Protein AF-A0A7V8X6T4-F1 (afdb_monomer)

pLDDT: mean 92.87, std 12.4, range [33.44, 98.56]

Secondary structure (DSSP, 8-state):
---------HHHHHHHHTT-SSEEE-TTSTTHHHHH--S-TT-----SEEEE-SSHHHHHHHHHHHHHHT--EEEESS---TT-TT--SSSEEEE-TT---EEEETTTTEEEE-TT--HHHHHHHHGGGT------

Mean predicted aligned error: 4.47 Å

Sequence (136 aa):
MAMATSNTTAESIEQFASKVRGGIVQPGDDAYEATRHIYNQNIDRSPALILMCVDSADVIAGVNYAREQGLDLSIRGGRHNVAGFGSNDDGVVVDLRQMNNVHVDPDRKIAWVGGGATWGDVDHAAWPFGLATPGG

Structure (mmCIF, N/CA/C/O backbone):
data_AF-A0A7V8X6T4-F1
#
_entry.id   AF-A0A7V8X6T4-F1
#
loop_
_atom_site.group_PDB
_atom_site.id
_atom_site.type_symbol
_atom_site.label_atom_id
_atom_site.label_alt_id
_atom_site.label_comp_id
_atom_site.label_asym_id
_atom_site.label_entity_id
_atom_site.label_seq_id
_atom_site.pdbx_PDB_ins_code
_atom_site.Cartn_x
_atom_site.Cartn_y
_atom_site.Cartn_z
_atom_site.occupancy
_atom_site.B_iso_or_equiv
_atom_site.auth_seq_id
_atom_site.auth_comp_id
_atom_site.auth_asym_id
_atom_site.auth_atom_id
_atom_site.pdbx_PDB_model_num
ATOM 1 N N . MET A 1 1 ? -16.467 19.762 24.306 1.00 37.16 1 MET A N 1
ATOM 2 C CA . MET A 1 1 ? -15.562 19.236 23.267 1.00 37.16 1 MET A CA 1
ATOM 3 C C . MET A 1 1 ? -15.831 17.744 23.211 1.00 37.16 1 MET A C 1
ATOM 5 O O . MET A 1 1 ? -15.466 17.047 24.146 1.00 37.16 1 MET A O 1
ATOM 9 N N . ALA A 1 2 ? -16.668 17.303 22.271 1.00 33.44 2 ALA A N 1
ATOM 10 C CA . ALA A 1 2 ? -17.125 15.918 22.226 1.00 33.44 2 ALA A CA 1
ATOM 11 C C . ALA A 1 2 ? -15.953 15.030 21.794 1.00 33.44 2 ALA A C 1
ATOM 13 O O . ALA A 1 2 ? -15.405 15.240 20.716 1.00 33.44 2 ALA A O 1
ATOM 14 N N . MET A 1 3 ? -15.550 14.086 22.646 1.00 35.09 3 MET A N 1
ATOM 15 C CA . MET A 1 3 ? -14.727 12.963 22.211 1.00 35.09 3 MET A CA 1
ATOM 16 C C . MET A 1 3 ? -15.557 12.185 21.191 1.00 35.09 3 MET A C 1
ATOM 18 O O . MET A 1 3 ? -16.610 11.654 21.541 1.00 35.09 3 MET A O 1
ATOM 22 N N . ALA A 1 4 ? -15.126 12.182 19.930 1.00 39.78 4 ALA A N 1
ATOM 23 C CA . ALA A 1 4 ? -15.649 11.252 18.946 1.00 39.78 4 ALA A CA 1
ATOM 24 C C . ALA A 1 4 ? -15.325 9.846 19.459 1.00 39.78 4 ALA A C 1
ATOM 26 O O . ALA A 1 4 ? -14.164 9.468 19.589 1.00 39.78 4 ALA A O 1
ATOM 27 N N . THR A 1 5 ? -16.353 9.108 19.855 1.00 43.91 5 THR A N 1
ATOM 28 C CA . THR A 1 5 ? -16.232 7.689 20.160 1.00 43.91 5 THR A CA 1
ATOM 29 C C . THR A 1 5 ? -15.761 6.986 18.893 1.00 43.91 5 THR A C 1
ATOM 31 O O . THR A 1 5 ? -16.430 7.080 17.867 1.00 43.91 5 THR A O 1
ATOM 34 N N . SER A 1 6 ? -14.605 6.323 18.958 1.00 53.69 6 SER A N 1
ATOM 35 C CA . SER A 1 6 ? -14.142 5.388 17.929 1.00 53.69 6 SER A CA 1
ATOM 36 C C . SER A 1 6 ? -15.294 4.449 17.543 1.00 53.69 6 SER A C 1
ATOM 38 O O . SER A 1 6 ? -15.778 3.689 18.380 1.00 53.69 6 SER A O 1
ATOM 40 N N . ASN A 1 7 ? -15.760 4.526 16.293 1.00 60.34 7 ASN A N 1
ATOM 41 C CA . ASN A 1 7 ? -16.796 3.633 15.750 1.00 60.34 7 ASN A CA 1
ATOM 42 C C . ASN A 1 7 ? -16.214 2.290 15.263 1.00 60.34 7 ASN A C 1
ATOM 44 O O . ASN A 1 7 ? -16.918 1.456 14.694 1.00 60.34 7 ASN A O 1
ATOM 48 N N . THR A 1 8 ? -14.926 2.048 15.504 1.00 71.94 8 THR A N 1
ATOM 49 C CA . THR A 1 8 ? -14.224 0.826 15.108 1.00 71.94 8 THR A CA 1
ATOM 50 C C . THR A 1 8 ? -14.490 -0.276 16.135 1.00 71.94 8 THR A C 1
ATOM 52 O O . THR A 1 8 ? -13.679 -0.553 17.015 1.00 71.94 8 THR A O 1
ATOM 55 N N . THR A 1 9 ? -15.681 -0.868 16.073 1.00 85.62 9 THR A N 1
ATOM 56 C CA . THR A 1 9 ? -16.053 -2.035 16.888 1.00 85.62 9 THR A CA 1
ATOM 57 C C . THR A 1 9 ? -15.419 -3.317 16.343 1.00 85.62 9 THR A C 1
ATOM 59 O O . THR A 1 9 ? -15.181 -3.428 15.143 1.00 85.62 9 THR A O 1
ATOM 62 N N . ALA A 1 10 ? -15.217 -4.327 17.194 1.00 86.69 10 ALA A N 1
ATOM 63 C CA . ALA A 1 10 ? -14.755 -5.644 16.740 1.00 86.69 10 ALA A CA 1
ATOM 64 C C . ALA A 1 10 ? -15.666 -6.226 15.640 1.00 86.69 10 ALA A C 1
ATOM 66 O O . ALA A 1 10 ? -15.182 -6.735 14.635 1.00 86.69 10 ALA A O 1
ATOM 67 N N . GLU A 1 11 ? -16.983 -6.051 15.779 1.00 89.75 11 GLU A N 1
ATOM 68 C CA . GLU A 1 11 ? -17.965 -6.507 14.793 1.00 89.75 11 GLU A CA 1
ATOM 69 C C . GLU A 1 11 ? -17.800 -5.809 13.432 1.00 89.75 11 GLU A C 1
ATOM 71 O O . GLU A 1 11 ? -17.804 -6.468 12.391 1.00 89.75 11 GLU A O 1
ATOM 76 N N . SER A 1 12 ? -17.623 -4.482 13.408 1.00 93.38 12 SER A N 1
ATOM 77 C CA . SER A 1 12 ? -17.438 -3.753 12.145 1.00 93.38 12 SER A CA 1
ATOM 78 C C . SER A 1 12 ? -16.133 -4.136 11.443 1.00 93.38 12 SER A C 1
ATOM 80 O O . SER A 1 12 ? -16.107 -4.220 10.212 1.00 93.38 12 SER A O 1
ATOM 82 N N . ILE A 1 13 ? -15.080 -4.442 12.204 1.00 93.00 13 ILE A N 1
ATOM 83 C CA . ILE A 1 13 ? -13.805 -4.929 11.669 1.00 93.00 13 ILE A CA 1
ATOM 84 C C . ILE A 1 13 ? -13.944 -6.347 11.117 1.00 93.00 13 ILE A C 1
ATOM 86 O O . ILE A 1 13 ? -13.448 -6.611 10.027 1.00 93.00 13 ILE A O 1
ATOM 90 N N . GLU A 1 14 ? -14.644 -7.252 11.802 1.00 93.81 14 GLU A N 1
ATOM 91 C CA . GLU A 1 14 ? -14.907 -8.609 11.299 1.00 93.81 14 GLU A CA 1
ATOM 92 C C . GLU A 1 14 ? -15.710 -8.580 9.991 1.00 93.81 14 GLU A C 1
ATOM 94 O O . GLU A 1 14 ? -15.368 -9.252 9.012 1.00 93.81 14 GLU A O 1
ATOM 99 N N . GLN A 1 15 ? -16.747 -7.741 9.926 1.00 94.38 15 GLN A N 1
ATOM 100 C CA . GLN A 1 15 ? -17.514 -7.533 8.699 1.00 94.38 15 GLN A CA 1
ATOM 101 C C . GLN A 1 15 ? -16.639 -6.968 7.579 1.00 94.38 15 GLN A C 1
ATOM 103 O O . GLN A 1 15 ? -16.775 -7.373 6.424 1.00 94.38 15 GLN A O 1
ATOM 108 N N . PHE A 1 16 ? -15.740 -6.041 7.899 1.00 96.06 16 PHE A N 1
ATOM 109 C CA . PHE A 1 16 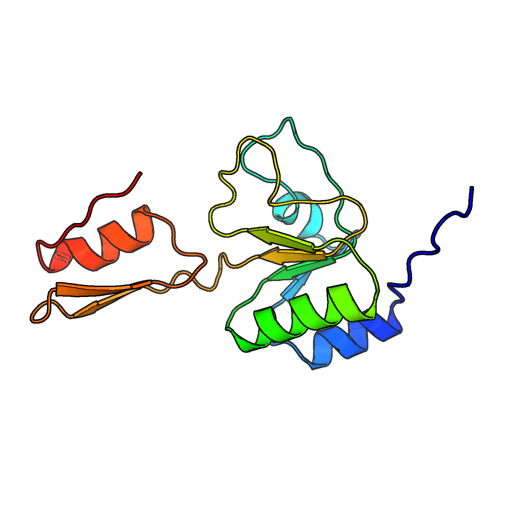? -14.793 -5.499 6.936 1.00 96.06 16 PHE A CA 1
ATOM 110 C C . PHE A 1 16 ? -13.784 -6.553 6.462 1.00 96.06 16 PHE A C 1
ATOM 112 O O . PHE A 1 16 ? -13.584 -6.687 5.256 1.00 96.06 16 PHE A O 1
ATOM 119 N N . ALA A 1 17 ? -13.244 -7.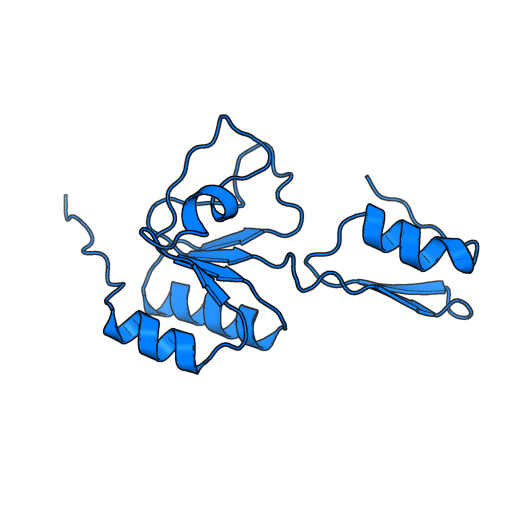365 7.372 1.00 95.94 17 ALA A N 1
ATOM 120 C CA . ALA A 1 17 ? -12.335 -8.468 7.074 1.00 95.94 17 ALA A CA 1
ATOM 121 C C . ALA A 1 17 ? -12.949 -9.471 6.087 1.00 95.94 17 ALA A C 1
ATOM 123 O O . ALA A 1 17 ? -12.264 -9.958 5.196 1.00 95.94 17 ALA A O 1
ATOM 124 N N . SER A 1 18 ? -14.261 -9.721 6.176 1.00 96.44 18 SER A N 1
ATOM 125 C CA . SER A 1 18 ? -14.967 -10.601 5.231 1.00 96.44 18 SER A CA 1
ATOM 126 C C . SER A 1 18 ? -15.062 -10.058 3.794 1.00 96.44 18 SER A C 1
ATOM 128 O O . SER A 1 18 ? -15.378 -10.809 2.871 1.00 96.44 18 SER A O 1
ATOM 130 N N . LYS A 1 19 ? -14.809 -8.756 3.590 1.00 96.62 19 LYS A N 1
ATOM 131 C CA . LYS A 1 19 ? -14.913 -8.062 2.294 1.00 96.62 19 LYS A CA 1
ATOM 132 C C . LYS A 1 19 ? -13.564 -7.858 1.605 1.00 96.62 19 LYS A C 1
ATOM 134 O O . LYS A 1 19 ? -13.546 -7.365 0.478 1.00 96.62 19 LYS A O 1
ATOM 139 N N . VAL A 1 20 ? -12.463 -8.198 2.269 1.00 98.00 20 VAL A N 1
ATOM 140 C CA . VAL A 1 20 ? -11.100 -8.006 1.766 1.00 98.00 20 VAL A CA 1
ATOM 141 C C . VAL A 1 20 ? -10.360 -9.334 1.693 1.00 98.00 20 VAL A C 1
ATOM 143 O O . VAL A 1 20 ? -10.681 -10.296 2.387 1.00 98.00 20 VAL A O 1
ATOM 146 N N . ARG A 1 21 ? -9.368 -9.398 0.810 1.00 97.94 21 ARG A N 1
ATOM 147 C CA . ARG A 1 21 ? -8.441 -10.529 0.678 1.00 97.94 21 ARG A CA 1
ATOM 148 C C . ARG A 1 21 ? -7.128 -10.257 1.397 1.00 97.94 21 ARG A C 1
ATOM 150 O O . ARG A 1 21 ? -6.474 -11.195 1.848 1.00 97.94 21 ARG A O 1
ATOM 157 N N . GLY A 1 22 ? -6.743 -8.987 1.461 1.00 97.25 22 GLY A N 1
ATOM 158 C CA . GLY A 1 22 ? -5.590 -8.500 2.191 1.00 97.25 22 GLY A CA 1
ATOM 159 C C . GLY A 1 22 ? -5.699 -8.696 3.701 1.00 97.25 22 GLY A C 1
ATOM 160 O O . GLY A 1 22 ? -6.782 -8.847 4.263 1.00 97.25 22 GLY A O 1
ATOM 161 N N . GLY A 1 23 ? -4.547 -8.677 4.368 1.00 97.00 23 GLY A N 1
ATOM 162 C CA . GLY A 1 23 ? -4.483 -8.763 5.825 1.00 97.00 23 GLY A CA 1
ATOM 163 C C . GLY A 1 23 ? -4.898 -7.452 6.488 1.00 97.00 23 GLY A C 1
ATOM 164 O O . GLY A 1 23 ? -4.553 -6.372 6.011 1.00 97.00 23 GLY A O 1
ATOM 165 N N . ILE A 1 24 ? -5.589 -7.547 7.616 1.00 97.81 24 ILE A N 1
ATOM 166 C CA . ILE A 1 24 ? -5.872 -6.418 8.501 1.00 97.81 24 ILE A CA 1
ATOM 167 C C . ILE A 1 24 ? -4.938 -6.529 9.704 1.00 97.81 24 ILE A C 1
ATOM 169 O O . ILE A 1 24 ? -4.849 -7.595 10.303 1.00 97.81 24 ILE A O 1
ATOM 173 N N . VAL A 1 25 ? -4.244 -5.440 10.034 1.00 98.00 25 VAL A N 1
ATOM 174 C CA . VAL A 1 25 ? -3.346 -5.349 11.193 1.00 98.00 25 VAL A CA 1
ATOM 175 C C . VAL A 1 25 ? -3.850 -4.258 12.132 1.00 98.00 25 VAL A C 1
ATOM 177 O O . VAL A 1 25 ? -4.131 -3.141 11.692 1.00 98.00 25 VAL A O 1
ATOM 180 N N . GLN A 1 26 ? -3.954 -4.577 13.417 1.00 96.06 26 GLN A N 1
ATOM 181 C CA . GLN A 1 26 ? -4.548 -3.743 14.460 1.00 96.06 26 GLN A CA 1
ATOM 182 C C . GLN A 1 26 ? -3.636 -3.638 15.686 1.00 96.06 26 GLN A C 1
ATOM 184 O O . GLN A 1 26 ? -2.777 -4.502 15.885 1.00 96.06 26 GLN A O 1
ATOM 189 N N . PRO A 1 27 ? -3.828 -2.621 16.546 1.00 95.75 27 PRO A N 1
ATOM 190 C CA . PRO A 1 27 ? -3.175 -2.581 17.847 1.00 95.75 27 PRO A CA 1
ATOM 191 C C . PRO A 1 27 ? -3.393 -3.889 18.622 1.00 95.75 27 PRO A C 1
ATOM 193 O O . PRO A 1 27 ? -4.528 -4.306 18.843 1.00 95.75 27 PRO A O 1
ATOM 196 N N . GLY A 1 28 ? -2.299 -4.524 19.042 1.00 95.38 28 GLY A N 1
ATOM 197 C CA . GLY A 1 28 ? -2.313 -5.820 19.730 1.00 95.38 28 GLY A CA 1
ATOM 198 C C . GLY A 1 28 ? -1.895 -7.008 18.860 1.00 95.38 28 GLY A C 1
ATOM 199 O O . GLY A 1 28 ? -1.498 -8.028 19.417 1.00 95.38 28 GLY A O 1
ATOM 200 N N . ASP A 1 29 ? -1.898 -6.870 17.531 1.00 96.75 29 ASP A N 1
ATOM 201 C CA . ASP A 1 29 ? -1.327 -7.885 16.642 1.00 96.75 29 ASP A CA 1
ATOM 202 C C . ASP A 1 29 ? 0.207 -7.851 16.693 1.00 96.75 29 ASP A C 1
ATOM 204 O O . ASP A 1 29 ? 0.816 -6.778 16.665 1.00 96.75 29 ASP A O 1
ATOM 208 N N . ASP A 1 30 ? 0.855 -9.020 16.644 1.00 97.44 30 ASP A N 1
ATOM 209 C CA . ASP A 1 30 ? 2.326 -9.137 16.634 1.00 97.44 30 ASP A CA 1
ATOM 210 C C . ASP A 1 30 ? 2.978 -8.326 15.498 1.00 97.44 30 ASP A C 1
ATOM 212 O O . ASP A 1 30 ? 4.086 -7.801 15.624 1.00 97.44 30 ASP A O 1
ATOM 216 N N . ALA A 1 31 ? 2.279 -8.200 14.367 1.00 96.12 31 ALA A N 1
ATOM 217 C CA . ALA A 1 31 ? 2.756 -7.470 13.200 1.00 96.12 31 ALA A CA 1
ATOM 218 C C . ALA A 1 31 ? 2.595 -5.942 13.315 1.00 96.12 31 ALA A C 1
ATOM 220 O O . ALA A 1 31 ? 3.125 -5.224 12.463 1.00 96.12 31 ALA A O 1
ATOM 221 N N . TYR A 1 32 ? 1.865 -5.427 14.309 1.00 97.19 32 TYR A N 1
ATOM 222 C CA . TYR A 1 32 ? 1.416 -4.033 14.344 1.00 97.19 32 TYR A CA 1
ATOM 223 C C . TYR A 1 32 ? 2.562 -3.028 14.398 1.00 97.19 32 TYR A C 1
ATOM 225 O O . TYR A 1 32 ? 2.644 -2.162 13.525 1.00 97.19 32 TYR A O 1
ATOM 233 N N . GLU A 1 33 ? 3.493 -3.178 15.343 1.00 95.81 33 GLU A N 1
ATOM 234 C CA . GLU A 1 33 ? 4.618 -2.246 15.504 1.00 95.81 33 GLU A CA 1
ATOM 235 C C . GLU A 1 33 ? 5.477 -2.182 14.236 1.00 95.81 33 GLU A C 1
ATOM 237 O O . GLU A 1 33 ? 5.693 -1.115 13.659 1.00 95.81 33 GLU A O 1
ATOM 242 N N . ALA A 1 34 ? 5.878 -3.339 13.705 1.00 94.19 34 ALA A N 1
ATOM 243 C CA . ALA A 1 34 ? 6.651 -3.396 12.466 1.00 94.19 34 ALA A CA 1
ATOM 244 C C . ALA A 1 34 ? 5.879 -2.808 11.269 1.00 94.19 34 ALA A C 1
ATOM 246 O O . ALA A 1 34 ? 6.461 -2.220 10.352 1.00 94.19 34 ALA A O 1
ATOM 247 N N . THR A 1 35 ? 4.553 -2.956 11.264 1.00 95.62 35 THR A N 1
ATOM 248 C CA . THR A 1 35 ? 3.713 -2.517 10.155 1.00 95.62 35 THR A CA 1
ATOM 249 C C . THR A 1 35 ? 3.400 -1.029 10.224 1.00 95.62 35 THR A C 1
ATOM 251 O O . THR A 1 35 ? 3.379 -0.399 9.168 1.00 95.62 35 THR A O 1
ATOM 254 N N . ARG A 1 36 ? 3.174 -0.422 11.391 1.00 95.06 36 ARG A N 1
ATOM 255 C CA . ARG A 1 36 ? 2.752 0.987 11.489 1.00 95.06 36 ARG A CA 1
ATOM 256 C C . ARG A 1 36 ? 3.861 1.972 11.123 1.00 95.06 36 ARG A C 1
ATOM 258 O O . ARG A 1 36 ? 3.564 2.987 10.492 1.00 95.06 36 ARG A O 1
ATOM 265 N N . HIS A 1 37 ? 5.123 1.637 11.397 1.00 93.00 37 HIS A N 1
ATOM 266 C CA . HIS A 1 37 ? 6.259 2.516 11.119 1.00 93.00 37 HIS A CA 1
ATOM 267 C C . HIS A 1 37 ? 6.410 2.879 9.632 1.00 93.00 37 HIS A C 1
ATOM 269 O O . HIS A 1 37 ? 6.181 2.079 8.717 1.00 93.00 37 HIS A O 1
ATOM 275 N N . ILE A 1 38 ? 6.826 4.118 9.389 1.00 91.38 38 ILE A N 1
ATOM 276 C CA . ILE A 1 38 ? 7.129 4.665 8.062 1.00 91.38 38 ILE A CA 1
ATOM 277 C C . ILE A 1 38 ? 8.611 5.046 7.976 1.00 91.38 38 ILE A C 1
ATOM 279 O O . ILE A 1 38 ? 9.342 4.917 8.953 1.00 91.38 38 ILE A O 1
ATOM 283 N N . TYR A 1 39 ? 9.063 5.512 6.807 1.00 88.62 39 TYR A N 1
ATOM 284 C CA . TYR A 1 39 ? 10.469 5.865 6.587 1.00 88.62 39 TYR A CA 1
ATOM 285 C C . TYR A 1 39 ? 11.009 6.875 7.612 1.00 88.62 39 TYR A C 1
ATOM 287 O O . TYR A 1 39 ? 12.089 6.685 8.166 1.00 88.62 39 TYR A O 1
ATOM 295 N N . ASN A 1 40 ? 10.258 7.950 7.876 1.00 90.38 40 ASN A N 1
ATOM 296 C CA . ASN A 1 40 ? 10.654 8.943 8.866 1.00 90.38 40 ASN A CA 1
ATOM 297 C C . ASN A 1 40 ? 10.325 8.444 10.280 1.00 90.38 40 ASN A C 1
ATOM 299 O O . ASN A 1 40 ? 9.185 8.548 10.726 1.00 90.38 40 ASN A O 1
ATOM 303 N N . GLN A 1 41 ? 11.337 7.945 10.987 1.00 88.75 41 GLN A N 1
ATOM 304 C CA . GLN A 1 41 ? 11.198 7.402 12.343 1.00 88.75 41 GLN A CA 1
ATOM 305 C C . GLN A 1 41 ? 10.867 8.457 13.412 1.00 88.75 41 GLN A C 1
ATOM 307 O O . GLN A 1 41 ? 10.465 8.091 14.510 1.00 88.75 41 GLN A O 1
ATOM 312 N N . ASN A 1 42 ? 10.971 9.755 13.102 1.00 91.88 42 ASN A N 1
ATOM 313 C CA . ASN A 1 42 ? 10.487 10.814 13.997 1.00 91.88 42 ASN A CA 1
ATOM 314 C C . ASN A 1 42 ? 8.953 10.938 13.991 1.00 91.88 42 ASN A C 1
ATOM 316 O O . ASN A 1 42 ? 8.403 11.747 14.736 1.00 91.88 42 ASN A O 1
ATOM 320 N N . ILE A 1 43 ? 8.262 10.194 13.121 1.00 91.81 43 ILE A N 1
ATOM 321 C CA . ILE A 1 43 ? 6.804 10.185 13.021 1.00 91.81 43 ILE A CA 1
ATOM 322 C C . ILE A 1 43 ? 6.293 8.895 13.642 1.00 91.81 43 ILE A C 1
ATOM 324 O O . ILE A 1 43 ? 6.363 7.821 13.043 1.00 91.81 43 ILE A O 1
ATOM 328 N N . ASP A 1 44 ? 5.754 9.036 14.846 1.00 94.06 44 ASP A N 1
ATOM 329 C CA . ASP A 1 44 ? 5.236 7.942 15.653 1.00 94.06 44 ASP A CA 1
ATOM 330 C C . ASP A 1 44 ? 3.717 8.082 15.774 1.00 94.06 44 ASP A C 1
ATOM 332 O O . ASP A 1 44 ? 3.214 8.778 16.651 1.00 94.06 44 ASP A O 1
ATOM 336 N N . ARG A 1 45 ? 2.994 7.492 14.816 1.00 96.31 45 ARG A N 1
ATOM 337 C CA . ARG A 1 45 ? 1.526 7.507 14.769 1.00 96.31 45 ARG A CA 1
ATOM 338 C C . ARG A 1 45 ? 0.950 6.119 15.006 1.00 96.31 45 ARG A C 1
ATOM 340 O O . ARG A 1 45 ? 1.600 5.116 14.685 1.00 96.31 45 ARG A O 1
ATOM 347 N N . SER A 1 46 ? -0.271 6.076 15.523 1.00 97.12 46 SER A N 1
ATOM 348 C CA . SER A 1 46 ? -0.968 4.848 15.909 1.00 97.12 46 SER A CA 1
ATOM 349 C C . SER A 1 46 ? -2.309 4.713 15.181 1.00 97.12 46 SER A C 1
ATOM 351 O O . SER A 1 46 ? -3.338 5.108 15.727 1.00 97.12 46 SER A O 1
ATOM 353 N N . PRO A 1 47 ? -2.326 4.167 13.950 1.00 97.62 47 PRO A N 1
ATOM 354 C CA . PRO A 1 47 ? -3.568 3.902 13.233 1.00 97.62 47 PRO A CA 1
ATOM 355 C C . PRO A 1 47 ? -4.452 2.913 13.995 1.00 97.62 47 PRO A C 1
ATOM 357 O O . PRO A 1 47 ? -3.955 1.921 14.527 1.00 97.62 47 PRO A O 1
ATOM 360 N N . ALA A 1 48 ? -5.770 3.106 13.957 1.00 96.81 48 ALA A N 1
ATOM 361 C CA . ALA A 1 48 ? -6.698 2.108 14.489 1.00 96.81 48 ALA A CA 1
ATOM 362 C C . ALA A 1 48 ? -6.650 0.804 13.679 1.00 96.81 48 ALA A C 1
ATOM 364 O O . ALA A 1 48 ? -6.854 -0.279 14.226 1.00 96.81 48 ALA A O 1
ATOM 365 N N . LEU A 1 49 ? -6.388 0.904 12.371 1.00 96.88 49 LEU A N 1
ATOM 366 C CA . LEU A 1 49 ? -6.351 -0.242 11.473 1.00 96.88 49 LEU A CA 1
ATOM 367 C C . LEU A 1 49 ? -5.425 0.000 10.277 1.00 96.88 49 LEU A C 1
ATOM 369 O O . LEU A 1 49 ? -5.412 1.079 9.683 1.00 96.88 49 LEU A O 1
ATOM 373 N N . ILE A 1 50 ? -4.693 -1.036 9.873 1.00 98.31 50 ILE A N 1
ATOM 374 C CA . ILE A 1 50 ? -3.872 -1.048 8.662 1.00 98.31 50 ILE A CA 1
ATOM 375 C C . ILE A 1 50 ? -4.360 -2.173 7.745 1.00 98.31 50 ILE A C 1
ATOM 377 O O . ILE A 1 50 ? -4.237 -3.348 8.085 1.00 98.31 50 ILE A O 1
ATOM 381 N N . LEU A 1 51 ? -4.878 -1.823 6.568 1.00 98.50 51 LEU 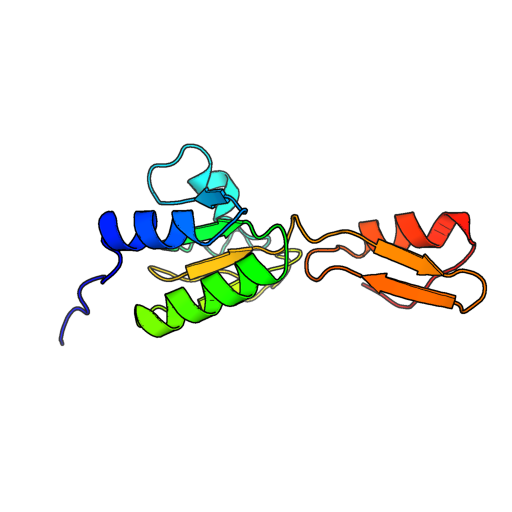A N 1
ATOM 382 C CA . LEU A 1 51 ? -5.249 -2.778 5.526 1.00 98.50 51 LEU A CA 1
ATOM 383 C C . LEU A 1 51 ? -4.073 -3.000 4.565 1.00 98.50 51 LEU A C 1
ATOM 385 O O . LEU A 1 51 ? -3.677 -2.093 3.832 1.00 98.50 51 LEU A O 1
ATOM 389 N N . MET A 1 52 ? -3.564 -4.227 4.525 1.00 98.06 52 MET A N 1
ATOM 390 C CA . MET A 1 52 ? -2.508 -4.688 3.625 1.00 98.06 52 MET A CA 1
ATOM 391 C C . MET A 1 52 ? -3.120 -5.166 2.303 1.00 98.06 52 MET A C 1
ATOM 393 O O . MET A 1 52 ? -3.391 -6.354 2.143 1.00 98.06 52 MET A O 1
ATOM 397 N N . CYS A 1 53 ? -3.360 -4.244 1.371 1.00 98.50 53 CYS A N 1
ATOM 398 C CA . CYS A 1 53 ? -4.078 -4.522 0.125 1.00 98.50 53 CYS A CA 1
ATOM 399 C C . CYS A 1 53 ? -3.273 -5.426 -0.813 1.00 98.50 53 CYS A C 1
ATOM 401 O O . CYS A 1 53 ? -2.089 -5.173 -1.051 1.00 98.50 53 CYS A O 1
ATOM 403 N N . VAL A 1 54 ? -3.937 -6.420 -1.408 1.00 97.94 54 VAL A N 1
ATOM 404 C CA . VAL A 1 54 ? -3.356 -7.285 -2.454 1.00 97.94 54 VAL A CA 1
ATOM 405 C C . VAL A 1 54 ? -3.915 -7.008 -3.845 1.00 97.94 54 VAL A C 1
ATOM 407 O O . VAL A 1 54 ? -3.307 -7.391 -4.844 1.00 97.94 54 VAL A O 1
ATOM 410 N N . ASP A 1 55 ? -5.055 -6.326 -3.935 1.00 97.38 55 ASP A N 1
ATOM 411 C CA . ASP A 1 55 ? -5.671 -5.940 -5.197 1.00 97.38 55 ASP A CA 1
ATOM 412 C C . ASP A 1 55 ? -6.505 -4.651 -5.072 1.00 97.38 55 ASP A C 1
ATOM 414 O O . ASP A 1 55 ? -6.611 -4.025 -4.018 1.00 97.38 55 ASP A O 1
ATOM 418 N N . SER A 1 56 ? -7.082 -4.212 -6.193 1.00 97.25 56 SER A N 1
ATOM 419 C CA . SER A 1 56 ? -7.913 -3.004 -6.226 1.00 97.25 56 SER A CA 1
ATOM 420 C C . SER A 1 56 ? -9.224 -3.124 -5.437 1.00 97.25 56 SER A C 1
ATOM 422 O O . SER A 1 56 ? -9.755 -2.099 -5.012 1.00 97.25 56 SER A O 1
ATOM 424 N N . ALA A 1 57 ? -9.748 -4.338 -5.228 1.00 98.31 57 ALA A N 1
ATOM 425 C CA . ALA A 1 57 ? -10.986 -4.532 -4.478 1.00 98.31 57 ALA A CA 1
ATOM 426 C C . ALA A 1 57 ? -10.760 -4.241 -2.990 1.00 98.31 57 ALA A C 1
ATOM 428 O O . ALA A 1 57 ? -11.584 -3.560 -2.380 1.00 98.31 57 ALA A O 1
ATOM 429 N N . ASP A 1 58 ? -9.604 -4.639 -2.451 1.00 98.50 58 ASP A N 1
ATOM 430 C CA . ASP A 1 58 ? -9.180 -4.267 -1.098 1.00 98.50 58 ASP A CA 1
ATOM 431 C C . ASP A 1 58 ? -9.110 -2.746 -0.922 1.00 98.50 58 ASP A C 1
ATOM 433 O O . ASP A 1 58 ? -9.653 -2.203 0.039 1.00 98.50 58 ASP A O 1
ATOM 437 N N . VAL A 1 59 ? -8.504 -2.033 -1.879 1.00 98.38 59 VAL A N 1
ATOM 438 C CA . VAL A 1 59 ? -8.398 -0.564 -1.827 1.00 98.38 59 VAL A CA 1
ATOM 439 C C . VAL A 1 59 ? -9.784 0.079 -1.798 1.00 98.38 59 VAL A C 1
ATOM 441 O O . VAL A 1 59 ? -10.046 0.953 -0.972 1.00 98.38 59 VAL A O 1
ATOM 444 N N . ILE A 1 60 ? -10.688 -0.369 -2.674 1.00 98.44 60 ILE A N 1
ATOM 445 C CA . ILE A 1 60 ? -12.072 0.121 -2.724 1.00 98.44 60 ILE A CA 1
ATOM 446 C C . ILE A 1 60 ? -12.772 -0.129 -1.386 1.00 98.44 60 ILE A C 1
ATOM 448 O O . ILE A 1 60 ? -13.413 0.777 -0.847 1.00 98.44 60 ILE A O 1
ATOM 452 N N . ALA A 1 61 ? -12.643 -1.337 -0.837 1.00 98.38 61 ALA A N 1
ATOM 453 C CA . ALA A 1 61 ? -13.237 -1.694 0.441 1.00 98.38 61 ALA A CA 1
ATOM 454 C C . ALA A 1 61 ? -12.679 -0.829 1.582 1.00 98.38 61 ALA A C 1
ATOM 456 O O . ALA A 1 61 ? -13.463 -0.306 2.369 1.00 98.38 61 ALA A O 1
ATOM 457 N N . GLY A 1 62 ? -11.362 -0.616 1.646 1.00 98.12 62 GLY A N 1
ATOM 458 C CA . GLY A 1 62 ? -10.718 0.198 2.681 1.00 98.12 62 GLY A CA 1
ATOM 459 C C . GLY A 1 62 ? -11.113 1.672 2.637 1.00 98.12 62 GLY A C 1
ATOM 460 O O . GLY A 1 62 ? -11.424 2.256 3.674 1.00 98.12 62 GLY A O 1
ATOM 461 N N . VAL A 1 63 ? -11.184 2.265 1.441 1.00 98.44 63 VAL A N 1
ATOM 462 C CA . VAL A 1 63 ? -11.655 3.651 1.264 1.00 98.44 63 VAL A CA 1
ATOM 463 C C . VAL A 1 63 ? -13.114 3.789 1.705 1.00 98.44 63 VAL A C 1
ATOM 465 O O . VAL A 1 63 ? -13.463 4.731 2.419 1.00 98.44 63 VAL A O 1
ATOM 468 N N 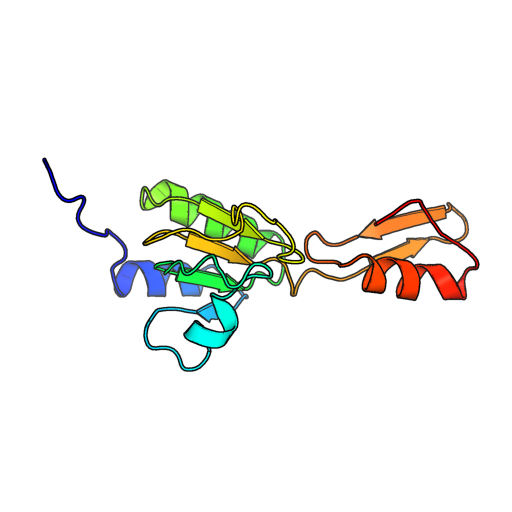. ASN A 1 64 ? -13.973 2.850 1.297 1.00 98.12 64 ASN A N 1
ATOM 469 C CA . ASN A 1 64 ? -15.382 2.862 1.684 1.00 98.12 64 ASN A CA 1
ATOM 470 C C . ASN A 1 64 ? -15.555 2.659 3.192 1.00 98.12 64 ASN A C 1
ATOM 472 O O . ASN A 1 64 ? -16.344 3.380 3.795 1.00 98.12 64 ASN A O 1
ATOM 476 N N . TYR A 1 65 ? -14.786 1.753 3.800 1.00 97.75 65 TYR A N 1
ATOM 477 C CA . TYR A 1 65 ? -14.809 1.513 5.240 1.00 97.75 65 TYR A CA 1
ATOM 478 C C . TYR A 1 65 ? -14.431 2.773 6.024 1.00 97.75 65 TYR A C 1
ATOM 480 O O . TYR A 1 65 ? -15.192 3.197 6.889 1.00 97.75 65 TYR A O 1
ATOM 488 N N . ALA A 1 66 ? -13.321 3.434 5.674 1.00 97.50 66 ALA A N 1
ATOM 489 C CA . ALA A 1 66 ? -12.915 4.681 6.326 1.00 97.50 66 ALA A CA 1
ATOM 490 C C . ALA A 1 66 ? -14.009 5.760 6.228 1.00 97.50 66 ALA A C 1
ATOM 492 O O . ALA A 1 66 ? -14.363 6.380 7.229 1.00 97.50 66 ALA A O 1
ATOM 493 N N . ARG A 1 67 ? -14.620 5.922 5.044 1.00 97.50 67 ARG A N 1
ATOM 494 C CA . ARG A 1 67 ? -15.745 6.847 4.834 1.00 97.50 67 ARG A CA 1
ATOM 495 C C . ARG A 1 67 ? -16.961 6.489 5.692 1.00 97.50 67 ARG A C 1
ATOM 497 O O . ARG A 1 67 ? -17.549 7.373 6.303 1.00 97.50 67 ARG A O 1
ATOM 504 N N . GLU A 1 68 ? -17.370 5.224 5.692 1.00 95.81 68 GLU A N 1
ATOM 505 C CA . GLU A 1 68 ? -18.563 4.737 6.401 1.00 95.81 68 GLU A CA 1
ATOM 506 C C . GLU A 1 68 ? -18.412 4.838 7.921 1.00 95.81 68 GLU A C 1
ATOM 508 O O . GLU A 1 68 ? -19.386 5.134 8.608 1.00 95.81 68 GLU 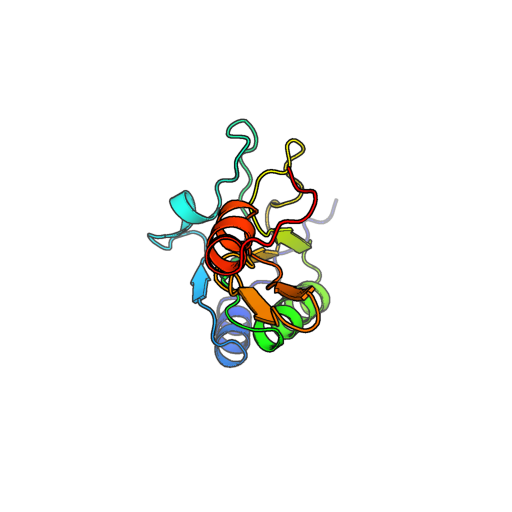A O 1
ATOM 513 N N . GLN A 1 69 ? -17.194 4.651 8.433 1.00 95.12 69 GLN A N 1
ATOM 514 C CA . GLN A 1 69 ? -16.882 4.788 9.856 1.00 95.12 69 GLN A CA 1
ATOM 515 C C . GLN A 1 69 ? -16.528 6.225 10.273 1.00 95.12 69 GLN A C 1
ATOM 517 O O . GLN A 1 69 ? -16.424 6.500 11.466 1.00 95.12 69 GLN A O 1
ATOM 522 N N . GLY A 1 70 ? -16.364 7.148 9.317 1.00 95.44 70 GLY A N 1
ATOM 523 C CA . GLY A 1 70 ? -15.963 8.531 9.589 1.00 95.44 70 GLY A CA 1
ATOM 524 C C . GLY A 1 70 ? -14.530 8.658 10.113 1.00 95.44 70 GLY A C 1
ATOM 525 O O . GLY A 1 70 ? -14.263 9.526 10.939 1.00 95.44 70 GLY A O 1
ATOM 526 N N . LEU A 1 71 ? -13.631 7.778 9.667 1.00 96.25 71 LEU A N 1
ATOM 527 C CA . LEU A 1 71 ? -12.231 7.722 10.086 1.00 96.25 71 LEU A CA 1
ATOM 528 C C . LEU A 1 71 ? -11.326 8.456 9.094 1.00 96.25 71 LEU A C 1
ATOM 530 O O . LEU A 1 71 ? -11.551 8.414 7.881 1.00 96.25 71 LEU A O 1
ATOM 534 N N . ASP A 1 72 ? -10.253 9.057 9.608 1.00 97.69 72 ASP A N 1
ATOM 535 C CA . ASP A 1 72 ? -9.187 9.597 8.769 1.00 97.69 72 ASP A CA 1
ATOM 536 C C . ASP A 1 72 ? -8.541 8.485 7.938 1.00 97.69 72 ASP A C 1
ATOM 538 O O . ASP A 1 72 ? -8.335 7.361 8.402 1.00 97.69 72 ASP A O 1
ATOM 542 N N . LEU A 1 73 ? -8.206 8.810 6.690 1.00 98.12 73 LEU A N 1
ATOM 543 C CA . LEU A 1 73 ? -7.629 7.870 5.740 1.00 98.12 73 LEU A CA 1
ATOM 544 C C . LEU A 1 73 ? -6.229 8.315 5.325 1.00 98.12 73 LEU A C 1
ATOM 546 O O . LEU A 1 73 ? -6.040 9.404 4.783 1.00 98.12 73 LEU A O 1
ATOM 550 N N . SER A 1 74 ? -5.262 7.420 5.487 1.00 98.25 74 SER A N 1
ATOM 551 C CA . SER A 1 74 ? -3.923 7.555 4.915 1.00 98.25 74 SER A CA 1
ATOM 552 C C . SER A 1 74 ? -3.664 6.435 3.920 1.00 98.25 74 SER A C 1
ATOM 554 O O . SER A 1 74 ? -4.050 5.290 4.139 1.00 98.25 74 SER A O 1
ATOM 556 N N . ILE A 1 75 ? -2.973 6.753 2.829 1.00 97.19 75 ILE A N 1
ATOM 557 C CA . ILE A 1 75 ? -2.600 5.789 1.790 1.00 97.19 75 ILE A CA 1
ATOM 558 C C . ILE A 1 75 ? -1.080 5.784 1.675 1.00 97.19 75 ILE A C 1
ATOM 560 O O . ILE A 1 75 ? -0.452 6.847 1.657 1.00 97.19 75 ILE A O 1
ATOM 564 N N . ARG A 1 76 ? -0.469 4.599 1.579 1.00 96.31 76 ARG A N 1
ATOM 565 C CA . ARG A 1 76 ? 0.982 4.473 1.390 1.00 96.31 76 ARG A CA 1
ATOM 566 C C . ARG A 1 76 ? 1.362 3.364 0.411 1.00 96.31 76 ARG A C 1
ATOM 568 O O . ARG A 1 76 ? 0.899 2.237 0.531 1.00 96.31 76 ARG A O 1
ATOM 575 N N . GLY A 1 77 ? 2.259 3.703 -0.516 1.00 93.06 77 GLY A N 1
ATOM 576 C CA . GLY A 1 77 ? 3.047 2.754 -1.312 1.00 93.06 77 GLY A CA 1
ATOM 577 C C . GLY A 1 77 ? 4.405 2.511 -0.646 1.00 93.06 77 GLY A C 1
ATOM 578 O O . GLY A 1 77 ? 4.471 1.946 0.443 1.00 93.06 77 GLY A O 1
ATOM 579 N N . GLY A 1 78 ? 5.487 3.049 -1.222 1.00 84.75 78 GLY A N 1
ATOM 580 C CA . GLY A 1 78 ? 6.868 2.893 -0.724 1.00 84.75 78 GLY A CA 1
ATOM 581 C C . GLY A 1 78 ? 7.210 3.552 0.628 1.00 84.75 78 GLY A C 1
ATOM 582 O O . GLY A 1 78 ? 8.357 3.520 1.047 1.00 84.75 78 GLY A O 1
ATOM 583 N N . ARG A 1 79 ? 6.249 4.164 1.334 1.00 84.88 79 ARG A N 1
ATOM 584 C CA . ARG A 1 79 ? 6.403 4.755 2.689 1.00 84.88 79 ARG A CA 1
ATOM 585 C C . ARG A 1 79 ? 7.470 5.857 2.867 1.00 84.88 79 ARG A C 1
ATOM 587 O O . ARG A 1 79 ? 7.743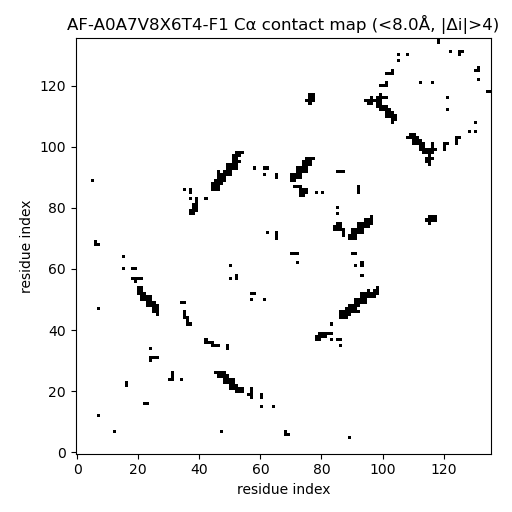 6.238 4.002 1.00 84.88 79 ARG A O 1
ATOM 594 N N . HIS A 1 80 ? 8.000 6.429 1.786 1.00 90.25 80 HIS A N 1
ATOM 595 C CA . HIS A 1 80 ? 9.064 7.449 1.800 1.00 90.25 80 HIS A CA 1
ATOM 596 C C . HIS A 1 80 ? 8.596 8.904 1.999 1.00 90.25 80 HIS A C 1
ATOM 598 O O . HIS A 1 80 ? 9.382 9.838 1.851 1.00 90.25 80 HIS A O 1
ATOM 604 N N . ASN A 1 81 ? 7.326 9.144 2.339 1.00 89.94 81 ASN A N 1
ATOM 605 C CA . ASN A 1 81 ? 6.857 10.509 2.569 1.00 89.94 81 ASN A CA 1
ATOM 606 C C . ASN A 1 81 ? 7.496 11.099 3.841 1.00 89.94 81 ASN A C 1
ATOM 608 O O . ASN A 1 81 ? 7.222 10.642 4.948 1.00 89.94 81 ASN A O 1
ATOM 612 N N . VAL A 1 82 ? 8.309 12.147 3.676 1.00 88.19 82 VAL A N 1
ATOM 613 C CA . VAL A 1 82 ? 9.050 12.795 4.776 1.00 88.19 82 VAL A CA 1
ATOM 614 C C . VAL A 1 82 ? 8.118 13.435 5.810 1.00 88.19 82 VAL A C 1
ATOM 616 O O . VAL A 1 82 ? 8.420 13.406 7.000 1.00 88.19 82 VAL A O 1
ATOM 619 N N . ALA A 1 83 ? 6.974 13.970 5.375 1.00 91.19 83 ALA A N 1
ATOM 620 C CA . ALA A 1 83 ? 5.984 14.619 6.239 1.00 91.19 83 ALA A CA 1
ATOM 621 C C . ALA A 1 83 ? 5.045 13.632 6.965 1.00 91.19 83 ALA A C 1
ATOM 623 O O . ALA A 1 83 ? 4.243 14.045 7.798 1.00 91.19 83 ALA A O 1
ATOM 624 N N . GLY A 1 84 ? 5.134 12.335 6.658 1.00 90.75 84 GLY A N 1
ATOM 625 C CA . GLY A 1 84 ? 4.369 11.270 7.303 1.00 90.75 84 GLY A CA 1
ATOM 626 C C . GLY A 1 84 ? 2.912 11.122 6.896 1.00 90.75 84 GLY A C 1
ATOM 627 O O . GLY A 1 84 ? 2.154 10.487 7.621 1.00 90.75 84 GLY A O 1
ATOM 628 N N . PHE A 1 85 ? 2.509 11.625 5.728 1.00 93.56 85 PHE A N 1
ATOM 629 C CA . PHE A 1 85 ? 1.125 11.481 5.247 1.00 93.56 85 PHE A CA 1
ATOM 630 C C . PHE A 1 85 ? 0.702 10.033 4.959 1.00 93.56 85 PHE A C 1
ATOM 632 O O . PHE A 1 85 ? -0.484 9.747 4.819 1.00 93.56 85 PHE A O 1
ATOM 639 N N . GLY A 1 86 ? 1.663 9.107 4.922 1.00 94.81 86 GLY A N 1
ATOM 640 C CA . GLY A 1 86 ? 1.404 7.671 4.860 1.00 94.81 86 GLY A CA 1
ATOM 641 C C . GLY A 1 86 ? 0.971 7.045 6.192 1.00 94.81 86 GLY A C 1
ATOM 642 O O . GLY A 1 86 ? 0.992 5.826 6.292 1.00 94.81 86 GLY A O 1
ATOM 643 N N . SER A 1 87 ? 0.651 7.825 7.226 1.00 96.56 87 SER A N 1
ATOM 644 C CA . SER A 1 87 ? 0.125 7.324 8.500 1.00 96.56 87 SER A CA 1
ATOM 645 C C . SER A 1 87 ? -0.815 8.348 9.149 1.00 96.56 87 SER A C 1
ATOM 647 O O . SER A 1 87 ? -0.778 9.528 8.799 1.00 96.56 87 SER A O 1
ATOM 649 N N 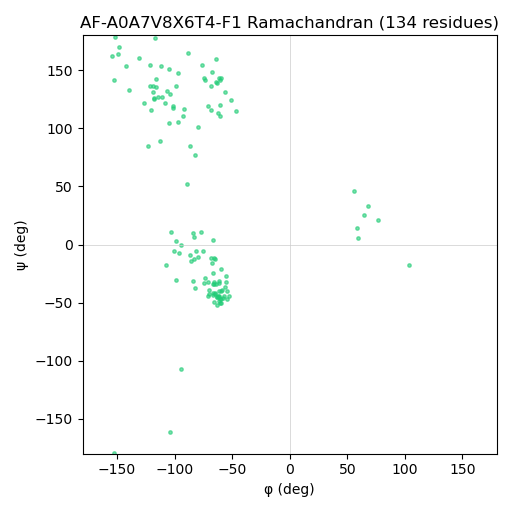. ASN A 1 88 ? -1.620 7.921 10.118 1.00 97.19 88 ASN A N 1
ATOM 650 C CA . ASN A 1 88 ? -2.531 8.742 10.922 1.00 97.19 88 ASN A CA 1
ATOM 651 C C . ASN A 1 88 ? -2.671 8.149 12.334 1.00 97.19 88 ASN A C 1
ATOM 653 O O . ASN A 1 88 ? -2.184 7.047 12.584 1.00 97.19 88 ASN A O 1
ATOM 657 N N . ASP A 1 89 ? -3.295 8.904 13.233 1.00 97.12 89 ASP A N 1
ATOM 658 C CA . ASP A 1 89 ? -3.696 8.429 14.556 1.00 97.12 89 ASP A CA 1
ATOM 659 C C . ASP A 1 89 ? -5.180 8.064 14.524 1.00 97.12 89 ASP A C 1
ATOM 661 O O . ASP A 1 89 ? -5.977 8.784 13.922 1.00 97.12 89 ASP A O 1
ATOM 665 N N . ASP A 1 90 ? -5.530 6.927 15.125 1.00 96.38 90 ASP A N 1
ATOM 666 C CA . ASP A 1 90 ? -6.900 6.424 15.299 1.00 96.38 90 ASP A CA 1
ATOM 667 C C . ASP A 1 90 ? -7.712 6.192 14.003 1.00 96.38 90 ASP A C 1
ATOM 669 O O . ASP A 1 90 ? -8.887 5.828 14.055 1.00 96.38 90 ASP A O 1
ATOM 673 N N . GLY A 1 91 ? -7.096 6.351 12.829 1.00 97.12 91 GLY A N 1
ATOM 674 C CA . GLY A 1 91 ? -7.730 6.185 11.524 1.00 97.12 91 GLY A CA 1
ATOM 675 C C . GLY A 1 91 ? -7.367 4.881 10.812 1.00 97.12 91 GLY A C 1
ATOM 676 O O . GLY A 1 91 ? -6.904 3.904 11.406 1.00 97.12 91 GLY A O 1
ATOM 677 N N . VAL A 1 92 ? -7.594 4.870 9.498 1.00 98.12 92 VAL A N 1
ATOM 678 C CA . VAL A 1 92 ? -7.319 3.740 8.604 1.00 98.12 92 VAL A CA 1
ATOM 679 C C . VAL A 1 92 ? -6.099 4.044 7.746 1.00 98.12 92 VAL A C 1
ATOM 681 O O . VAL A 1 92 ? -6.006 5.098 7.112 1.00 98.12 92 VAL A O 1
ATOM 684 N N . VAL A 1 93 ? -5.174 3.094 7.672 1.00 98.44 93 VAL A N 1
ATOM 685 C CA . VAL A 1 93 ? -4.068 3.114 6.714 1.00 98.44 93 VAL A CA 1
ATOM 686 C C . VAL A 1 93 ? -4.301 2.055 5.645 1.00 98.44 93 VAL A C 1
ATOM 688 O O . VAL A 1 93 ? -4.374 0.867 5.938 1.00 98.44 93 VAL A O 1
ATOM 691 N N . VAL A 1 94 ? -4.357 2.482 4.387 1.00 98.50 94 VAL A N 1
ATOM 692 C CA . VAL A 1 94 ? -4.350 1.608 3.209 1.00 98.50 94 VAL A CA 1
ATOM 693 C C . VAL A 1 94 ? -2.905 1.446 2.743 1.00 98.50 94 VAL A C 1
ATOM 695 O O . VAL A 1 94 ? -2.274 2.394 2.264 1.00 98.50 94 VAL A O 1
ATOM 698 N N . ASP A 1 95 ? -2.362 0.245 2.919 1.00 98.31 95 ASP A N 1
ATOM 699 C CA . ASP A 1 95 ? -1.003 -0.113 2.529 1.00 98.31 95 ASP A CA 1
ATOM 700 C C . ASP A 1 95 ? -0.998 -0.903 1.223 1.00 98.31 95 ASP A C 1
ATOM 702 O O . ASP A 1 95 ? -1.565 -1.991 1.133 1.00 98.31 95 ASP A O 1
ATOM 706 N N . LEU A 1 96 ? -0.330 -0.349 0.216 1.00 98.25 96 LEU A N 1
ATOM 707 C CA . LEU A 1 96 ? -0.304 -0.894 -1.134 1.00 98.25 96 LEU A CA 1
ATOM 708 C C . LEU A 1 96 ? 0.905 -1.791 -1.398 1.00 98.25 96 LEU A C 1
ATOM 710 O O . LEU A 1 96 ? 1.025 -2.281 -2.512 1.00 98.25 96 LEU A O 1
ATOM 714 N N . ARG A 1 97 ? 1.817 -2.015 -0.439 1.00 96.06 97 ARG A N 1
ATOM 715 C CA . ARG A 1 97 ? 3.133 -2.639 -0.706 1.00 96.06 97 ARG A CA 1
ATOM 716 C C . ARG A 1 97 ? 3.083 -3.998 -1.406 1.00 96.06 97 ARG A C 1
ATOM 718 O O . ARG A 1 97 ? 4.054 -4.365 -2.051 1.00 96.06 97 ARG A O 1
ATOM 725 N N . GLN A 1 98 ? 2.000 -4.760 -1.243 1.00 96.31 98 GLN A N 1
ATOM 726 C CA . GLN A 1 98 ? 1.850 -6.075 -1.881 1.00 96.31 98 GLN A CA 1
ATOM 727 C C . GLN A 1 98 ? 1.335 -5.963 -3.326 1.00 96.31 98 GLN A C 1
ATOM 729 O O . GLN A 1 98 ? 1.413 -6.912 -4.097 1.00 96.31 98 GLN A O 1
ATOM 734 N N . MET A 1 99 ? 0.862 -4.783 -3.727 1.00 97.50 99 MET A N 1
ATOM 735 C CA . MET A 1 99 ? 0.510 -4.426 -5.099 1.00 97.50 99 MET A CA 1
ATOM 736 C C . MET A 1 99 ? 1.735 -3.846 -5.830 1.00 97.50 99 MET A C 1
ATOM 738 O O . MET A 1 99 ? 1.667 -2.744 -6.375 1.00 97.50 99 MET A O 1
ATOM 742 N N . ASN A 1 100 ? 2.867 -4.558 -5.813 1.00 96.94 100 ASN A N 1
ATOM 743 C CA . ASN A 1 100 ? 4.155 -4.121 -6.379 1.00 96.94 100 ASN A CA 1
ATOM 744 C C . ASN A 1 100 ? 4.508 -4.769 -7.732 1.00 96.94 100 ASN A C 1
ATOM 746 O O . ASN A 1 100 ? 5.631 -4.638 -8.211 1.00 96.94 100 ASN A O 1
ATOM 750 N N . ASN A 1 101 ? 3.558 -5.461 -8.363 1.00 96.94 101 ASN A N 1
ATOM 751 C CA . ASN A 1 101 ? 3.781 -6.092 -9.662 1.00 96.94 101 ASN A CA 1
ATOM 752 C C . ASN A 1 101 ? 4.090 -5.057 -10.753 1.00 96.94 101 ASN A C 1
ATOM 754 O O . ASN A 1 101 ? 3.418 -4.027 -10.853 1.00 96.94 101 ASN A O 1
ATOM 758 N N . VAL A 1 102 ? 5.055 -5.384 -11.614 1.00 98.31 102 VAL A N 1
ATOM 759 C CA . VAL A 1 102 ? 5.407 -4.601 -12.801 1.00 98.31 102 VAL A CA 1
ATOM 760 C C . VAL A 1 102 ? 5.376 -5.507 -14.026 1.00 98.31 102 VAL A C 1
ATOM 762 O O . VAL A 1 102 ? 6.078 -6.514 -14.085 1.00 98.31 102 VAL A O 1
ATOM 765 N N . HIS A 1 103 ? 4.551 -5.152 -15.008 1.00 98.06 103 HIS A N 1
ATOM 766 C CA . HIS A 1 103 ? 4.486 -5.828 -16.300 1.00 98.06 103 HIS A CA 1
ATOM 767 C C . HIS A 1 103 ? 5.027 -4.903 -17.387 1.00 98.06 103 HIS A C 1
ATOM 769 O O . HIS A 1 103 ? 4.557 -3.774 -17.508 1.00 98.06 103 HIS A O 1
ATOM 775 N N . VAL A 1 104 ? 5.994 -5.375 -18.173 1.00 98.56 104 VAL A N 1
ATOM 776 C CA . VAL A 1 104 ? 6.638 -4.602 -19.243 1.00 98.56 104 VAL A CA 1
ATOM 777 C C . VAL A 1 104 ? 6.305 -5.226 -20.593 1.00 98.56 104 VAL A C 1
ATOM 779 O O . VAL A 1 104 ? 6.538 -6.414 -20.804 1.00 98.56 104 VAL A O 1
ATOM 782 N N . ASP A 1 105 ? 5.797 -4.406 -21.509 1.00 98.38 105 ASP A N 1
ATOM 783 C CA . ASP A 1 105 ? 5.721 -4.699 -22.938 1.00 98.38 105 ASP A CA 1
ATOM 784 C C . ASP A 1 105 ? 6.927 -4.037 -23.629 1.00 98.38 105 ASP A C 1
ATOM 786 O O . ASP A 1 105 ? 6.958 -2.803 -23.755 1.00 98.38 105 ASP A O 1
ATOM 790 N N . PRO A 1 106 ? 7.946 -4.817 -24.038 1.00 97.81 106 PRO A N 1
ATOM 791 C CA . PRO A 1 106 ? 9.178 -4.265 -24.585 1.00 97.81 106 PRO A CA 1
ATOM 792 C C . PRO A 1 106 ? 9.022 -3.716 -26.007 1.00 97.81 106 PRO A C 1
ATOM 794 O O . PRO A 1 106 ? 9.717 -2.764 -26.368 1.00 97.81 106 PRO A O 1
ATOM 797 N N . ASP A 1 107 ? 8.092 -4.263 -26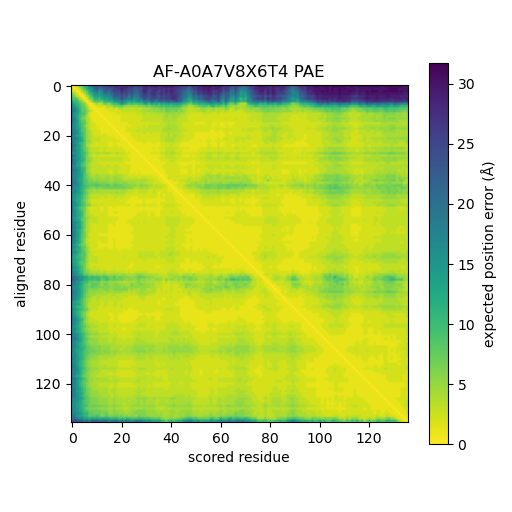.793 1.00 98.19 107 ASP A N 1
ATOM 798 C CA . ASP A 1 107 ? 7.852 -3.838 -28.174 1.00 98.19 107 ASP A CA 1
ATOM 799 C C . ASP A 1 107 ? 7.192 -2.458 -28.196 1.00 98.19 107 ASP A C 1
ATOM 801 O O . ASP A 1 107 ? 7.591 -1.561 -28.946 1.00 98.19 107 ASP A O 1
ATOM 805 N N . ARG A 1 108 ? 6.199 -2.261 -27.322 1.00 98.31 108 ARG A N 1
ATOM 806 C CA . ARG A 1 108 ? 5.478 -0.989 -27.175 1.00 98.31 108 ARG A CA 1
ATOM 807 C C . ARG A 1 108 ? 6.177 -0.013 -26.236 1.00 98.31 108 ARG A C 1
ATOM 809 O O . ARG A 1 108 ? 5.816 1.162 -26.238 1.00 98.31 108 ARG A O 1
ATOM 816 N N . LYS A 1 109 ? 7.157 -0.480 -25.455 1.00 97.81 109 LYS A N 1
ATOM 817 C CA . LYS A 1 109 ? 7.862 0.280 -24.408 1.00 97.81 109 LYS A CA 1
ATOM 818 C C . LYS A 1 109 ? 6.899 0.862 -23.369 1.00 97.81 109 LYS A C 1
ATOM 820 O O . LYS A 1 109 ? 6.985 2.035 -23.012 1.00 97.81 109 LYS A O 1
ATOM 825 N N . ILE A 1 110 ? 5.957 0.039 -22.911 1.00 98.25 110 ILE A N 1
ATOM 826 C CA . ILE A 1 110 ? 4.950 0.404 -21.906 1.00 98.25 110 ILE A CA 1
ATOM 827 C C . ILE A 1 110 ? 5.133 -0.490 -20.683 1.00 98.25 110 ILE A C 1
ATOM 829 O O . ILE A 1 110 ? 5.295 -1.700 -20.822 1.00 98.25 110 ILE A O 1
ATOM 833 N N . ALA A 1 111 ? 5.067 0.101 -19.491 1.00 97.88 111 ALA A N 1
ATOM 834 C CA . ALA A 1 111 ? 5.011 -0.634 -18.236 1.00 97.88 111 ALA A CA 1
ATOM 835 C C . ALA A 1 111 ? 3.677 -0.375 -17.520 1.00 97.88 111 ALA A C 1
ATOM 837 O O . ALA A 1 111 ? 3.239 0.770 -17.406 1.00 97.88 111 ALA A O 1
ATOM 838 N N . TRP A 1 112 ? 3.054 -1.434 -17.007 1.00 98.25 112 TRP A N 1
ATOM 839 C CA . TRP A 1 112 ? 1.953 -1.356 -16.050 1.00 98.25 112 TRP A CA 1
ATOM 840 C C . TRP A 1 112 ? 2.510 -1.654 -14.665 1.00 98.25 112 TRP A C 1
ATOM 842 O O . TRP A 1 112 ? 3.030 -2.742 -14.421 1.00 98.25 112 TRP A O 1
ATOM 852 N N . VAL A 1 113 ? 2.422 -0.667 -13.780 1.00 97.75 113 VAL A N 1
ATOM 853 C CA . VAL A 1 113 ? 3.079 -0.657 -12.472 1.00 97.75 113 VAL A CA 1
ATOM 854 C C . VAL A 1 113 ? 2.009 -0.606 -11.387 1.00 97.75 113 VAL A C 1
ATOM 856 O O . VAL A 1 113 ? 1.134 0.261 -11.412 1.00 97.75 113 VAL A O 1
ATOM 859 N N . GLY A 1 114 ? 2.057 -1.542 -10.442 1.00 97.06 114 GLY A N 1
ATOM 860 C CA . GLY A 1 114 ? 1.177 -1.538 -9.280 1.00 97.06 114 GLY A CA 1
ATOM 861 C C . GLY A 1 114 ? 1.466 -0.364 -8.336 1.00 97.06 114 GLY A C 1
ATOM 862 O O . GLY A 1 114 ? 2.603 0.084 -8.207 1.00 97.06 114 GLY A O 1
ATOM 863 N N . GLY A 1 115 ? 0.437 0.140 -7.646 1.00 95.69 115 GLY A N 1
ATOM 864 C CA . GLY A 1 115 ? 0.544 1.345 -6.805 1.00 95.69 115 GLY A CA 1
ATOM 865 C C . GLY A 1 115 ? 1.460 1.216 -5.579 1.00 95.69 115 GLY A C 1
ATOM 866 O O . GLY A 1 115 ? 1.774 2.221 -4.942 1.00 95.69 115 GLY A O 1
ATOM 867 N N . GLY A 1 116 ? 1.881 -0.004 -5.236 1.00 96.81 116 GLY A N 1
ATOM 868 C CA . GLY A 1 116 ? 2.860 -0.275 -4.186 1.00 96.81 116 GLY A CA 1
ATOM 869 C C . GLY A 1 116 ? 4.292 -0.445 -4.666 1.00 96.81 116 GLY A C 1
ATOM 870 O O . GLY A 1 116 ? 5.174 -0.572 -3.820 1.00 96.81 116 GLY A O 1
ATOM 871 N N . ALA A 1 117 ? 4.524 -0.479 -5.980 1.00 97.19 117 ALA A N 1
ATOM 872 C CA . ALA A 1 117 ? 5.844 -0.724 -6.536 1.00 97.19 117 ALA A CA 1
ATOM 873 C C . ALA A 1 117 ? 6.821 0.396 -6.162 1.00 97.19 117 ALA A C 1
ATOM 875 O O . ALA A 1 117 ? 6.493 1.586 -6.166 1.00 97.19 117 ALA A O 1
ATOM 876 N N . THR A 1 118 ? 8.041 -0.007 -5.842 1.00 96.19 118 THR A N 1
ATOM 877 C CA . THR A 1 118 ? 9.190 0.878 -5.685 1.00 96.19 118 THR A CA 1
ATOM 878 C C . THR A 1 118 ? 9.892 1.058 -7.026 1.00 96.19 118 THR A C 1
ATOM 880 O O . THR A 1 118 ? 9.708 0.267 -7.952 1.00 96.19 118 THR A O 1
ATOM 883 N N . TRP A 1 119 ? 10.757 2.067 -7.134 1.00 96.00 119 TRP A N 1
ATOM 884 C CA . TRP A 1 119 ? 11.599 2.207 -8.324 1.00 96.00 119 TRP A CA 1
ATOM 885 C C . TRP A 1 119 ? 12.530 1.014 -8.534 1.00 96.00 119 TRP A C 1
ATOM 887 O O . TRP A 1 119 ? 12.732 0.610 -9.673 1.00 96.00 119 TRP A O 1
ATOM 897 N N . GLY A 1 120 ? 12.975 0.360 -7.455 1.00 95.88 120 GLY A N 1
ATOM 898 C CA . GLY A 1 120 ? 13.716 -0.898 -7.551 1.00 95.88 120 GLY A CA 1
ATOM 899 C C . GLY A 1 120 ? 12.935 -2.006 -8.266 1.00 95.88 120 GLY A C 1
ATOM 900 O O . GLY A 1 120 ? 13.518 -2.725 -9.073 1.00 95.88 120 GLY A O 1
ATOM 901 N N . ASP A 1 121 ? 11.621 -2.116 -8.034 1.00 97.25 121 ASP A N 1
ATOM 902 C CA . ASP A 1 121 ? 10.765 -3.088 -8.733 1.00 97.25 121 ASP A CA 1
ATOM 903 C C . ASP A 1 121 ? 10.642 -2.753 -10.229 1.00 97.25 121 ASP A C 1
ATOM 905 O O . ASP A 1 121 ? 10.709 -3.640 -11.084 1.00 97.25 121 ASP A O 1
ATOM 909 N N . VAL A 1 122 ? 10.487 -1.463 -10.550 1.00 97.75 122 VAL A N 1
ATOM 910 C CA . VAL A 1 122 ? 10.369 -0.976 -11.933 1.00 97.75 122 VAL A CA 1
ATOM 911 C C . VAL A 1 122 ? 11.664 -1.206 -12.708 1.00 97.75 122 VAL A C 1
ATOM 913 O O . VAL A 1 122 ? 11.628 -1.787 -13.795 1.00 97.75 122 VAL A O 1
ATOM 916 N N . ASP A 1 123 ? 12.801 -0.809 -12.140 1.00 97.50 123 ASP A N 1
ATOM 917 C CA . ASP A 1 123 ? 14.116 -0.978 -12.756 1.00 97.50 123 ASP A CA 1
ATOM 918 C C . ASP A 1 123 ? 14.438 -2.459 -12.950 1.00 97.50 123 ASP A C 1
ATOM 920 O O . ASP A 1 123 ? 14.854 -2.868 -14.035 1.00 97.50 123 ASP A O 1
ATOM 924 N N . HIS A 1 124 ? 14.173 -3.291 -11.937 1.00 97.56 124 HIS A N 1
ATOM 925 C CA . HIS A 1 124 ? 14.388 -4.733 -12.024 1.00 97.56 124 HIS A CA 1
ATOM 926 C C . HIS A 1 124 ? 13.559 -5.380 -13.146 1.00 97.56 124 HIS A C 1
ATOM 928 O O . HIS A 1 124 ? 14.063 -6.249 -13.858 1.00 97.56 124 HIS A O 1
ATOM 934 N N . ALA A 1 125 ? 12.305 -4.958 -13.340 1.00 97.94 125 ALA A N 1
ATOM 935 C CA . ALA A 1 125 ? 11.439 -5.489 -14.393 1.00 97.94 125 ALA A CA 1
ATOM 936 C C . ALA A 1 125 ? 11.799 -4.983 -15.802 1.00 97.94 125 ALA A C 1
ATOM 938 O O . ALA A 1 125 ? 11.633 -5.716 -16.778 1.00 97.94 125 ALA A O 1
ATOM 939 N N . ALA A 1 126 ? 12.279 -3.742 -15.929 1.00 97.88 126 ALA A N 1
ATOM 940 C CA . ALA A 1 126 ? 12.606 -3.128 -17.217 1.00 97.88 126 ALA A CA 1
ATOM 941 C C . ALA A 1 126 ? 14.014 -3.490 -17.723 1.00 97.88 126 ALA A C 1
ATOM 943 O O . ALA A 1 126 ? 14.226 -3.618 -18.935 1.00 97.88 126 ALA A O 1
ATOM 944 N N . TRP A 1 127 ? 14.960 -3.712 -16.804 1.00 97.38 127 TRP A N 1
ATOM 945 C CA . TRP A 1 127 ? 16.368 -3.974 -17.106 1.00 97.38 127 TRP A CA 1
ATOM 946 C C . TRP A 1 127 ? 16.612 -5.113 -18.114 1.00 97.38 127 TRP A C 1
ATOM 948 O O . TRP A 1 127 ? 17.392 -4.902 -19.048 1.00 97.38 127 TRP A O 1
ATOM 958 N N . PRO A 1 128 ? 15.943 -6.286 -18.031 1.00 98.12 128 PRO A N 1
ATOM 959 C CA . PRO A 1 128 ? 16.152 -7.385 -18.979 1.00 98.12 128 PRO A CA 1
ATOM 960 C C . PRO A 1 128 ? 15.854 -7.029 -20.442 1.00 98.12 128 PRO A C 1
ATOM 962 O O . PRO A 1 128 ? 16.352 -7.696 -21.346 1.00 98.12 128 PRO A O 1
ATOM 965 N N . PHE A 1 129 ? 15.060 -5.981 -20.683 1.00 98.06 129 PHE A N 1
ATOM 966 C CA . PHE A 1 129 ? 14.691 -5.505 -22.017 1.00 98.06 129 PHE A CA 1
ATOM 967 C C . PHE A 1 129 ? 15.540 -4.315 -22.491 1.00 98.06 129 PHE A C 1
ATOM 969 O O . PHE A 1 129 ? 15.281 -3.766 -23.562 1.00 98.06 129 PHE A O 1
ATOM 976 N N . GLY A 1 130 ? 16.533 -3.884 -21.703 1.00 97.81 130 GLY A N 1
ATOM 977 C CA . GLY A 1 130 ? 17.319 -2.679 -21.986 1.00 97.81 130 GLY A CA 1
ATOM 978 C C . GLY A 1 130 ? 16.485 -1.395 -21.940 1.00 97.81 130 GLY A C 1
ATOM 979 O O . GLY A 1 130 ? 16.819 -0.418 -22.612 1.00 97.81 130 GLY A O 1
ATOM 980 N N . LEU A 1 131 ? 15.378 -1.408 -21.191 1.00 98.12 131 LEU A N 1
ATOM 981 C CA . LEU A 1 131 ? 14.474 -0.275 -21.035 1.00 98.12 131 LEU A CA 1
ATOM 982 C C . LEU A 1 131 ? 14.662 0.384 -19.668 1.00 98.12 131 LEU A C 1
ATOM 984 O O . LEU A 1 131 ? 15.009 -0.268 -18.688 1.00 98.12 131 LEU A O 1
ATOM 988 N N . ALA A 1 132 ? 14.398 1.686 -19.621 1.00 96.81 132 ALA A N 1
ATOM 989 C CA . ALA A 1 132 ? 14.357 2.490 -18.408 1.00 96.81 132 ALA A CA 1
ATOM 990 C C . ALA A 1 132 ? 13.439 3.701 -18.632 1.00 96.81 132 ALA A C 1
ATOM 992 O O . ALA A 1 132 ? 13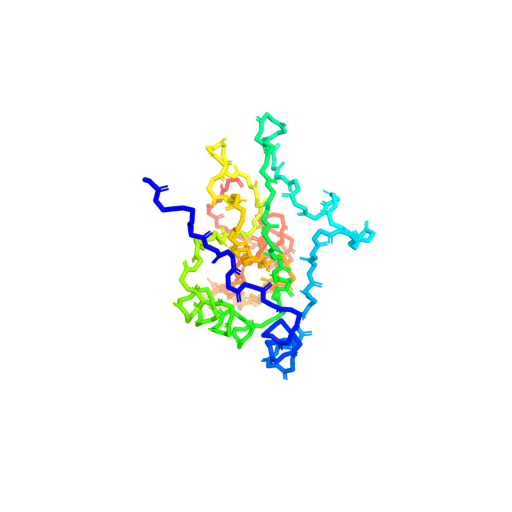.161 4.083 -19.773 1.00 96.81 132 ALA A O 1
ATOM 993 N N . THR A 1 133 ? 12.996 4.329 -17.547 1.00 95.88 133 THR A N 1
ATOM 994 C CA . THR A 1 133 ? 12.274 5.608 -17.563 1.00 95.88 133 THR A CA 1
ATOM 995 C C . THR A 1 133 ? 12.728 6.450 -16.368 1.00 95.88 133 THR A C 1
ATOM 997 O O . THR A 1 133 ? 13.169 5.870 -15.378 1.00 95.88 133 THR A O 1
ATOM 1000 N N . PRO A 1 134 ? 12.657 7.793 -16.416 1.00 95.19 134 PRO A N 1
ATOM 1001 C CA . PRO A 1 134 ? 13.011 8.617 -15.266 1.00 95.19 134 PRO A CA 1
ATOM 1002 C C . PRO A 1 134 ? 12.202 8.249 -14.014 1.00 95.19 134 PRO A C 1
ATOM 1004 O O . PRO A 1 134 ? 10.973 8.168 -14.069 1.00 95.19 134 PRO A O 1
ATOM 1007 N N . GLY A 1 135 ? 12.917 8.082 -12.903 1.00 89.00 135 GLY A N 1
ATOM 1008 C CA . GLY A 1 135 ? 12.422 7.768 -11.565 1.00 89.00 135 GLY A CA 1
ATOM 1009 C C . GLY A 1 135 ? 13.374 8.309 -10.495 1.00 89.00 135 GLY A C 1
ATOM 1010 O O . GLY A 1 135 ? 14.359 8.967 -10.837 1.00 89.00 135 GLY A O 1
ATOM 1011 N N . GLY A 1 136 ? 13.060 8.095 -9.216 1.00 75.62 136 GLY A N 1
ATOM 1012 C CA . GLY A 1 136 ? 13.809 8.652 -8.080 1.00 75.62 136 GLY A CA 1
ATOM 1013 C C . GLY A 1 136 ? 14.097 7.658 -6.971 1.00 75.62 136 GLY A C 1
ATOM 1014 O O . GLY A 1 136 ? 13.648 6.500 -7.070 1.00 75.62 136 GLY A O 1
#

Foldseek 3Di:
DDDPPQPPDPVLVVVLVVQAPFDKDAPPDPCQVVPQDAPQNVDDAHERIETAHQDPSSVVSQVVSQVVRVFDEAEDANRPDNVRSQHHHHGYHYYQLNQADWDADLVVRDIDGGPNHDVVSVCVNQVVSVDDDDDD

Nearest PDB structures (foldseek):
  6fyg-assembly3_C  TM=9.666E-01  e=1.386E-13  Streptomyces maritimus
  6fye-assembly1_B-2  TM=9.691E-01  e=1.685E-13  Streptomyces maritimus
  6fyb-assembly1_A  TM=9.701E-01  e=3.683E-13  Streptomyces maritimus
  4xlo-assembly1_C  TM=9.678E-01  e=3.931E-13  Streptomyces maritimus
  6fyf-assembly3_C  TM=9.654E-01  e=3.931E-13  Streptomyces maritimus

Radius of gyration: 16.99 Å; Cα contacts (8 Å, |Δi|>4): 237; chains: 1; bounding box: 36×30×51 Å

Solvent-accessible surface area (backbone atoms only — not comparable to full-atom values): 7837 Å² total; per-residue (Å²): 133,84,77,80,74,82,66,82,41,72,66,59,49,52,57,49,54,75,65,38,86,37,55,79,42,34,83,88,44,91,60,25,70,78,59,61,61,48,67,41,77,90,53,87,55,55,41,52,31,34,39,42,21,59,50,71,63,26,51,54,47,51,56,50,47,23,61,76,58,72,38,56,76,17,60,25,37,74,36,69,48,78,88,41,64,50,47,42,65,68,10,35,28,44,34,26,54,68,25,32,58,58,49,70,43,75,92,79,71,46,72,53,70,32,80,10,40,43,57,68,45,49,48,64,58,29,47,89,70,78,45,87,75,96,79,120